Protein AF-A0A661N5F9-F1 (afdb_monomer)

Secondary structure (DSSP, 8-state):
-HHHHHHHHH-TTS--EEEEEHIIIIIITHHHHHHHHHTT-S-EEEEE--SS-GGG-

Mean predicted aligned error: 2.06 Å

Sequence (57 aa):
MPIATGVRLARPELPVIVIMGDGDCFSIGGNHWLHAIRYNINAVVLVLDNEVYALTK

Foldseek 3Di:
DVVLLVCCVVPVPDAAEAEEEPCCDCPPVPVVNVVCVVVVRRYHYHYPYPPDPVVPD

Structure (mmCIF, N/CA/C/O backbone):
data_AF-A0A661N5F9-F1
#
_entry.id   AF-A0A661N5F9-F1
#
loop_
_atom_site.group_PDB
_atom_site.id
_atom_site.type_symbol
_atom_site.label_atom_id
_atom_site.label_alt_id
_atom_site.label_comp_id
_atom_site.label_asym_id
_atom_site.label_entity_id
_atom_site.label_seq_id
_atom_site.pdbx_PDB_ins_code
_atom_site.Cartn_x
_atom_site.Cartn_y
_atom_site.Cartn_z
_atom_site.occupancy
_atom_site.B_iso_or_equiv
_atom_site.auth_seq_id
_atom_site.auth_comp_id
_atom_site.auth_asym_id
_atom_site.auth_atom_id
_atom_site.pdbx_PDB_model_num
ATOM 1 N N . MET A 1 1 ? 0.105 2.472 2.288 1.00 95.31 1 MET A N 1
ATOM 2 C CA . MET A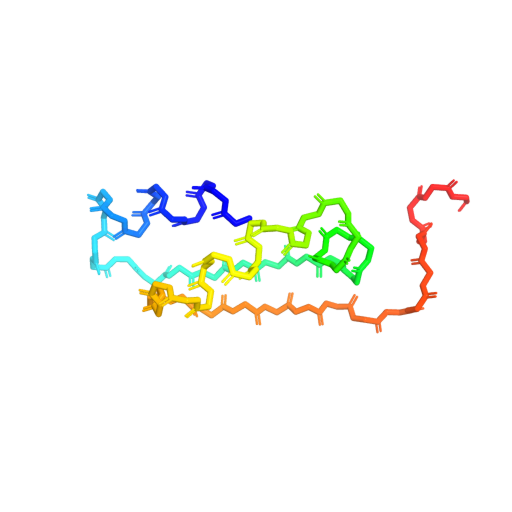 1 1 ? -0.363 1.651 3.439 1.00 95.31 1 MET A CA 1
ATOM 3 C C . MET A 1 1 ? -0.304 2.317 4.818 1.00 95.31 1 MET A C 1
ATOM 5 O O . MET A 1 1 ? -1.305 2.200 5.512 1.00 95.31 1 MET A O 1
ATOM 9 N N . PRO A 1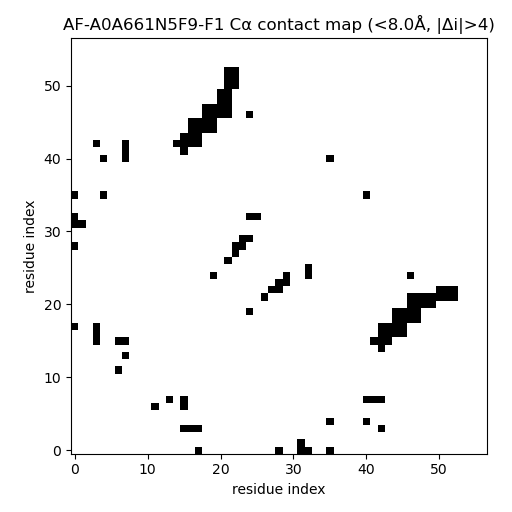 2 ? 0.764 3.021 5.251 1.00 97.12 2 PRO A N 1
ATOM 10 C CA . PRO A 1 2 ? 0.866 3.514 6.637 1.00 97.12 2 PRO A CA 1
ATOM 11 C C . PRO A 1 2 ? -0.306 4.401 7.084 1.00 97.12 2 PRO A C 1
ATOM 13 O O . PRO A 1 2 ? -0.813 4.259 8.193 1.00 97.12 2 PRO A O 1
ATOM 16 N N . ILE A 1 3 ? -0.791 5.265 6.187 1.00 97.88 3 ILE A N 1
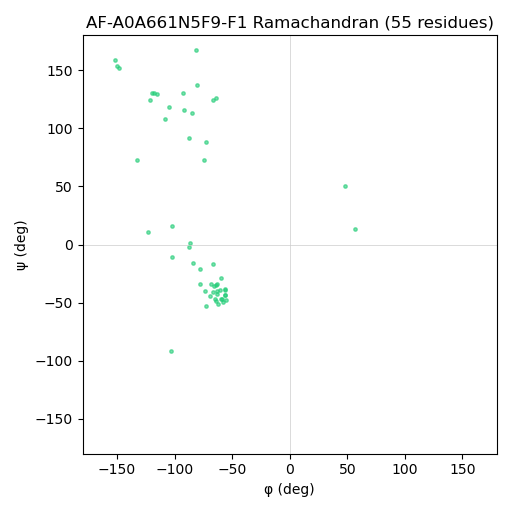ATOM 17 C CA . ILE A 1 3 ? -1.953 6.124 6.447 1.00 97.88 3 ILE A CA 1
ATOM 18 C C . ILE A 1 3 ? -3.229 5.300 6.649 1.00 97.88 3 ILE A C 1
ATOM 20 O O . ILE A 1 3 ? -3.945 5.506 7.625 1.00 97.88 3 ILE A O 1
ATOM 24 N N . ALA A 1 4 ? -3.490 4.328 5.771 1.00 97.88 4 ALA A N 1
ATOM 25 C CA . ALA A 1 4 ? -4.654 3.450 5.878 1.00 97.88 4 ALA A CA 1
ATOM 26 C C . ALA A 1 4 ? -4.642 2.646 7.188 1.00 97.88 4 ALA A C 1
ATOM 28 O O . ALA A 1 4 ? -5.676 2.516 7.837 1.00 97.88 4 ALA A O 1
ATOM 29 N N . THR A 1 5 ? -3.463 2.184 7.620 1.00 97.81 5 THR A N 1
ATOM 30 C CA . THR A 1 5 ? -3.265 1.564 8.937 1.00 97.81 5 THR A CA 1
ATOM 31 C C . THR A 1 5 ? -3.670 2.505 10.065 1.00 97.81 5 THR A C 1
ATOM 33 O O . THR A 1 5 ? -4.438 2.112 10.937 1.00 97.81 5 THR A O 1
ATOM 36 N N . GLY A 1 6 ? -3.199 3.754 10.039 1.00 98.00 6 GLY A N 1
ATOM 37 C CA . GLY A 1 6 ? -3.552 4.757 11.044 1.00 98.00 6 GLY A CA 1
ATOM 38 C C . GLY A 1 6 ? -5.059 5.011 11.110 1.00 98.00 6 GLY A C 1
ATOM 39 O O . GLY A 1 6 ? -5.639 4.964 12.192 1.00 98.00 6 GLY A O 1
ATOM 40 N N . VAL A 1 7 ? -5.710 5.186 9.954 1.00 98.12 7 VAL A N 1
ATOM 41 C CA . VAL A 1 7 ? -7.172 5.342 9.872 1.00 98.12 7 VAL A CA 1
ATOM 42 C C . VAL A 1 7 ? -7.878 4.113 10.438 1.00 98.12 7 VAL A C 1
ATOM 44 O O . VAL A 1 7 ? -8.766 4.262 11.275 1.00 98.12 7 VAL A O 1
ATOM 47 N N . ARG A 1 8 ? -7.458 2.899 10.052 1.00 97.31 8 ARG A N 1
ATOM 48 C CA . ARG A 1 8 ? -8.096 1.667 10.527 1.00 97.31 8 ARG A CA 1
ATOM 49 C C . ARG A 1 8 ? -7.941 1.471 12.033 1.00 97.31 8 ARG A C 1
ATOM 51 O O . ARG A 1 8 ? -8.855 0.939 12.658 1.00 97.31 8 ARG A O 1
ATOM 58 N N . LEU A 1 9 ? -6.815 1.872 12.616 1.00 97.06 9 LEU A N 1
ATOM 59 C CA . LEU A 1 9 ? -6.591 1.794 14.060 1.00 97.06 9 LEU A CA 1
ATOM 60 C C . LEU A 1 9 ? -7.395 2.855 14.822 1.00 97.06 9 LEU A C 1
ATOM 62 O O . LEU A 1 9 ? -7.949 2.553 15.874 1.00 97.06 9 LEU A O 1
ATOM 66 N N . ALA A 1 10 ? -7.485 4.074 14.287 1.00 98.31 10 ALA A N 1
ATOM 67 C CA . ALA A 1 10 ? -8.180 5.180 14.940 1.00 98.31 10 ALA A CA 1
ATOM 68 C C . ALA A 1 10 ? -9.712 5.102 14.819 1.00 98.31 10 ALA A C 1
ATOM 70 O O . ALA A 1 10 ? -10.417 5.544 15.722 1.00 98.31 10 ALA A O 1
ATOM 71 N N . ARG A 1 11 ? -10.232 4.580 13.702 1.00 98.00 11 ARG A N 1
ATOM 72 C CA . ARG A 1 11 ? -11.665 4.549 13.365 1.00 98.00 11 ARG A CA 1
ATOM 73 C C . ARG A 1 11 ? -12.081 3.155 12.877 1.00 98.00 11 ARG A C 1
ATOM 75 O O . ARG A 1 11 ? -12.263 2.947 11.674 1.00 98.00 11 ARG A O 1
ATOM 82 N N . PRO A 1 12 ? -12.173 2.165 13.783 1.00 97.31 12 PRO A N 1
ATOM 83 C CA . PRO A 1 12 ? -12.339 0.763 13.417 1.00 97.31 12 PRO A CA 1
ATOM 84 C C . PRO A 1 12 ? -13.668 0.403 12.743 1.00 97.31 12 PRO A C 1
ATOM 86 O O . PRO A 1 12 ? -13.774 -0.670 12.151 1.00 97.31 12 PRO A O 1
ATOM 89 N 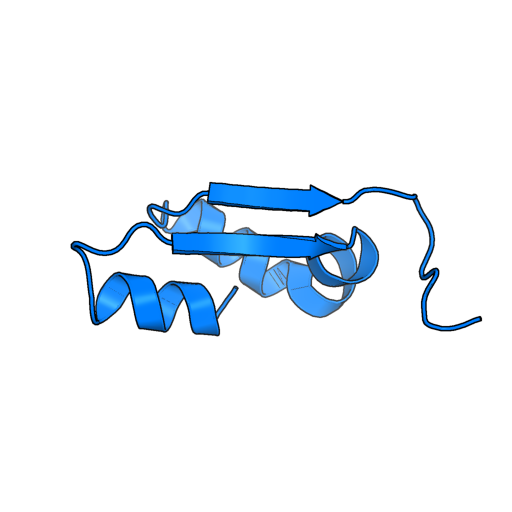N . GLU A 1 13 ? -14.665 1.269 12.852 1.00 98.19 13 GLU A N 1
ATOM 90 C CA . GLU A 1 13 ? -15.996 1.131 12.271 1.00 98.19 13 GLU A CA 1
ATOM 91 C C . GLU A 1 13 ? -16.083 1.595 10.812 1.00 98.19 13 GLU A C 1
ATOM 93 O O . GLU A 1 13 ? -17.052 1.271 10.126 1.00 98.19 13 GLU A O 1
ATOM 98 N N . LEU A 1 14 ? -15.097 2.356 10.327 1.00 98.06 14 LEU A N 1
ATOM 99 C CA . LEU A 1 14 ? -15.103 2.842 8.952 1.00 98.06 14 LEU A CA 1
ATOM 100 C C . LEU A 1 14 ? -14.618 1.751 7.985 1.00 98.06 14 LEU A C 1
ATOM 102 O O . LEU A 1 14 ? -13.597 1.107 8.251 1.00 98.06 14 LEU A O 1
ATOM 106 N N . PRO A 1 15 ? -15.278 1.572 6.826 1.00 97.69 15 PRO A N 1
ATOM 107 C CA . PRO A 1 15 ? -14.698 0.797 5.742 1.00 97.69 15 PRO A CA 1
ATOM 108 C C . PRO A 1 15 ? -13.473 1.540 5.198 1.00 97.69 15 PRO A C 1
ATOM 110 O O . PRO A 1 15 ? -13.559 2.703 4.801 1.00 97.69 15 PRO A O 1
ATOM 113 N N . VAL A 1 16 ? -12.324 0.866 5.176 1.00 98.19 16 VAL A N 1
ATOM 114 C CA . VAL A 1 16 ? -11.076 1.420 4.639 1.00 98.19 16 VAL A CA 1
ATOM 115 C C . VAL A 1 16 ? -10.804 0.783 3.284 1.00 98.19 16 VAL A C 1
ATOM 117 O O . VAL A 1 16 ? -10.633 -0.432 3.189 1.00 98.19 16 VAL A O 1
ATOM 120 N N . ILE A 1 17 ? -10.760 1.618 2.246 1.00 98.31 17 ILE A N 1
ATOM 121 C CA . ILE A 1 17 ? -10.422 1.225 0.877 1.00 98.31 17 ILE A CA 1
ATOM 122 C C . ILE A 1 17 ? -9.179 2.006 0.460 1.00 98.31 17 ILE A C 1
ATOM 124 O O . ILE A 1 17 ? -9.130 3.226 0.623 1.00 98.31 17 ILE A O 1
ATOM 128 N N . VAL A 1 18 ? -8.177 1.310 -0.071 1.00 98.19 18 VAL A N 1
ATOM 129 C CA . VAL A 1 18 ? -6.951 1.918 -0.595 1.00 98.19 18 VAL A CA 1
ATOM 130 C C . VAL A 1 18 ? -6.836 1.609 -2.079 1.00 98.19 18 VAL A C 1
ATOM 132 O O . VAL A 1 18 ? -6.955 0.453 -2.474 1.00 98.19 18 VAL A O 1
ATOM 135 N N . ILE A 1 19 ? -6.591 2.638 -2.884 1.00 98.31 19 ILE A N 1
ATOM 136 C CA . ILE A 1 19 ? -6.363 2.525 -4.326 1.00 98.31 19 ILE A CA 1
ATOM 137 C C . ILE A 1 19 ? -4.933 2.975 -4.598 1.00 98.31 19 ILE A C 1
ATOM 139 O O . ILE A 1 19 ? -4.529 4.037 -4.123 1.00 98.31 19 ILE A O 1
ATOM 143 N N . MET A 1 20 ? -4.175 2.165 -5.329 1.00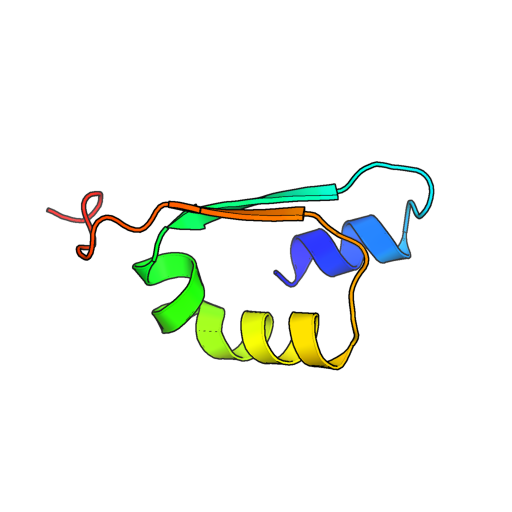 97.62 20 MET A N 1
ATOM 144 C CA . MET A 1 20 ? -2.777 2.437 -5.663 1.00 97.62 20 MET A CA 1
ATOM 145 C C . MET A 1 20 ? -2.389 1.777 -6.988 1.00 97.62 20 MET A C 1
ATOM 147 O O . MET A 1 20 ? -3.052 0.838 -7.423 1.00 97.62 20 MET A O 1
ATOM 151 N N . GLY A 1 21 ? -1.325 2.267 -7.625 1.00 98.56 21 GLY A N 1
ATOM 152 C CA . GLY A 1 21 ? -0.723 1.616 -8.797 1.00 98.56 21 GLY A CA 1
ATOM 153 C C . GLY A 1 21 ? 0.212 0.465 -8.411 1.00 98.56 21 GLY A C 1
ATOM 154 O O . GLY A 1 21 ? 0.609 0.348 -7.250 1.00 98.56 21 GLY A O 1
ATOM 155 N N . ASP A 1 22 ? 0.605 -0.350 -9.387 1.00 98.25 22 ASP A N 1
ATOM 156 C CA . ASP A 1 22 ? 1.632 -1.398 -9.269 1.00 98.25 22 ASP A CA 1
ATOM 157 C C . ASP A 1 22 ? 2.971 -0.843 -8.762 1.00 98.25 22 ASP A C 1
ATOM 159 O O . ASP A 1 22 ? 3.529 -1.345 -7.784 1.00 98.25 22 ASP A O 1
ATOM 163 N N . GLY A 1 23 ? 3.444 0.256 -9.351 1.00 98.31 23 GLY A N 1
ATOM 164 C CA . GLY A 1 23 ? 4.677 0.919 -8.941 1.00 98.31 23 GLY A CA 1
ATOM 165 C C . GLY A 1 23 ? 4.614 1.528 -7.533 1.00 98.31 23 GLY A C 1
ATOM 166 O O . GLY A 1 23 ? 5.590 1.475 -6.781 1.00 98.31 23 GLY A O 1
ATOM 167 N N . ASP A 1 24 ? 3.453 2.059 -7.136 1.00 98.06 24 ASP A N 1
ATOM 168 C CA . ASP A 1 24 ? 3.227 2.570 -5.775 1.00 98.06 24 ASP A CA 1
ATOM 169 C C . ASP A 1 24 ? 3.185 1.423 -4.752 1.00 98.06 24 ASP A C 1
ATOM 171 O O . ASP A 1 24 ? 3.843 1.488 -3.716 1.00 98.06 24 ASP A O 1
ATOM 175 N N . CYS A 1 25 ? 2.481 0.330 -5.063 1.00 98.06 25 CYS A N 1
ATOM 176 C CA . CYS A 1 25 ? 2.302 -0.806 -4.160 1.00 98.06 25 CYS A CA 1
ATOM 177 C C . CYS A 1 25 ? 3.567 -1.656 -4.001 1.00 98.06 25 CYS A C 1
ATOM 179 O O . CYS A 1 25 ? 3.998 -1.936 -2.880 1.00 98.06 25 CYS A O 1
ATOM 181 N N . PHE A 1 26 ? 4.151 -2.090 -5.120 1.00 97.75 26 PHE A N 1
ATOM 182 C CA . PHE A 1 26 ? 5.145 -3.164 -5.151 1.00 97.75 26 PHE A CA 1
ATOM 183 C C . PHE A 1 26 ? 6.585 -2.677 -5.304 1.00 97.75 26 PHE A C 1
ATOM 185 O O . PHE A 1 26 ? 7.508 -3.461 -5.087 1.00 97.75 26 PHE A O 1
ATOM 192 N N . SER A 1 27 ? 6.800 -1.396 -5.615 1.00 98.00 27 SER A N 1
ATOM 193 C CA . SER A 1 27 ? 8.132 -0.792 -5.585 1.00 98.00 27 SER A CA 1
ATOM 194 C C . SER A 1 27 ? 8.311 0.068 -4.338 1.00 98.00 27 SER A C 1
ATOM 196 O O . SER A 1 27 ? 8.672 -0.456 -3.284 1.00 98.00 27 SER A O 1
ATOM 198 N N . ILE A 1 28 ? 8.014 1.370 -4.406 1.00 98.25 28 ILE A N 1
ATOM 199 C CA . 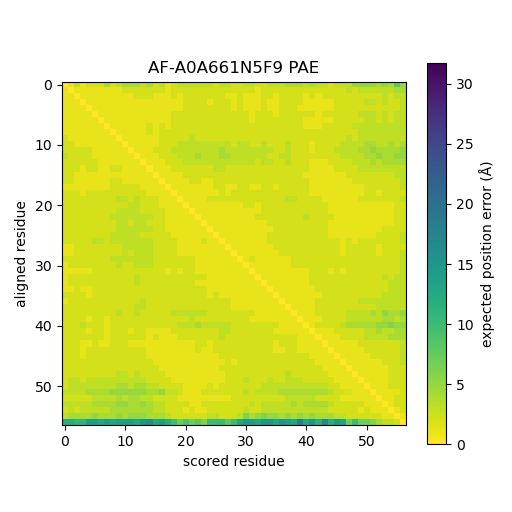ILE A 1 28 ? 8.295 2.298 -3.302 1.00 98.25 28 ILE A CA 1
ATOM 200 C C . ILE A 1 28 ? 7.502 1.951 -2.030 1.00 98.25 28 ILE A C 1
ATOM 202 O O . ILE A 1 28 ? 8.014 2.092 -0.919 1.00 98.25 28 ILE A O 1
ATOM 206 N N . GLY A 1 29 ? 6.278 1.434 -2.170 1.00 97.88 29 GLY A N 1
ATOM 207 C CA . GLY A 1 29 ? 5.419 1.025 -1.059 1.00 97.88 29 GLY A CA 1
ATOM 208 C C . GLY A 1 29 ? 5.611 -0.413 -0.570 1.00 97.88 29 GLY A C 1
ATOM 209 O O . GLY A 1 29 ? 4.970 -0.787 0.419 1.00 97.88 29 GLY A O 1
ATOM 210 N N . GLY A 1 30 ? 6.497 -1.203 -1.189 1.00 98.06 30 GLY A N 1
ATOM 211 C CA . GLY A 1 30 ? 6.564 -2.660 -1.008 1.00 98.06 30 GLY A CA 1
ATOM 212 C C . GLY A 1 30 ? 6.734 -3.108 0.446 1.00 98.06 30 GLY A C 1
ATOM 213 O O . GLY A 1 30 ? 6.021 -3.990 0.925 1.00 98.06 30 GLY A O 1
ATOM 214 N N . ASN A 1 31 ? 7.607 -2.444 1.209 1.00 98.19 31 ASN A N 1
ATOM 215 C CA . ASN A 1 31 ? 7.795 -2.768 2.627 1.00 98.19 31 ASN A CA 1
ATOM 216 C C . ASN A 1 31 ? 6.522 -2.521 3.447 1.00 98.19 31 ASN A C 1
ATOM 218 O O . ASN A 1 31 ? 6.134 -3.340 4.280 1.00 98.19 31 ASN A O 1
ATOM 222 N N . HIS A 1 32 ? 5.834 -1.406 3.207 1.00 98.06 32 HIS A N 1
AT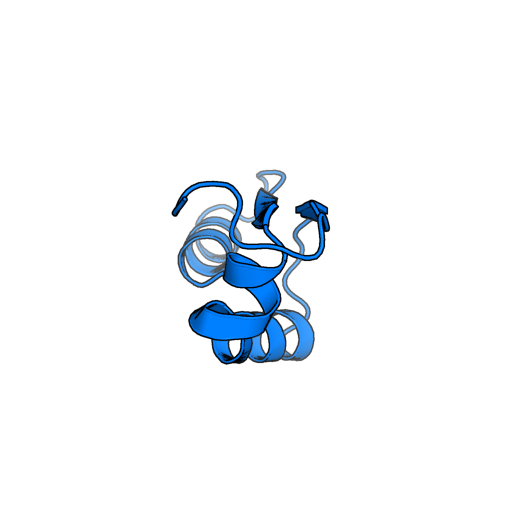OM 223 C CA . HIS A 1 32 ? 4.603 -1.101 3.927 1.00 98.06 32 HIS A CA 1
ATOM 224 C C . HIS A 1 32 ? 3.471 -2.063 3.558 1.00 98.06 32 HIS A C 1
ATOM 226 O O . HIS A 1 32 ? 2.655 -2.393 4.420 1.00 98.06 32 HIS A O 1
ATOM 232 N N . TRP A 1 33 ? 3.432 -2.515 2.304 1.00 97.50 33 TRP A N 1
ATOM 233 C CA . TRP A 1 33 ? 2.510 -3.545 1.838 1.00 97.50 33 TRP A CA 1
ATOM 234 C C . TRP A 1 33 ? 2.730 -4.878 2.561 1.00 97.50 33 TRP A C 1
ATOM 236 O O . TRP A 1 33 ? 1.799 -5.407 3.172 1.00 97.50 33 TRP A O 1
ATOM 246 N N . LEU A 1 34 ? 3.976 -5.360 2.607 1.00 97.94 34 LEU A N 1
ATOM 247 C CA . LEU A 1 34 ? 4.341 -6.588 3.320 1.00 97.94 34 LEU A CA 1
ATOM 248 C C . LEU A 1 34 ? 3.948 -6.538 4.803 1.00 97.94 34 LEU A C 1
ATOM 250 O O . LEU A 1 34 ? 3.386 -7.497 5.335 1.00 97.94 34 LEU A O 1
ATOM 254 N N . HIS A 1 35 ? 4.189 -5.409 5.475 1.00 97.94 35 HIS A N 1
ATOM 255 C CA . HIS A 1 35 ? 3.774 -5.233 6.86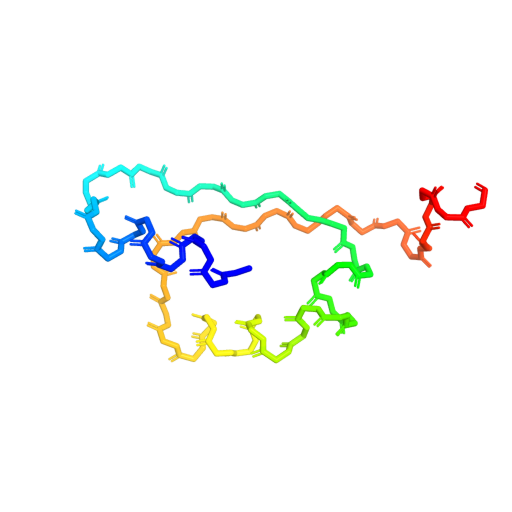7 1.00 97.94 35 HIS A CA 1
ATOM 256 C C . HIS A 1 35 ? 2.250 -5.199 7.030 1.00 97.94 35 HIS A C 1
ATOM 258 O O . HIS A 1 35 ? 1.733 -5.800 7.970 1.00 97.94 35 HIS A O 1
ATOM 264 N N . ALA A 1 36 ? 1.517 -4.539 6.132 1.00 97.19 36 ALA A N 1
ATOM 265 C CA . ALA A 1 36 ? 0.060 -4.490 6.212 1.00 97.19 36 ALA A CA 1
ATOM 266 C C . ALA A 1 36 ? -0.583 -5.879 6.063 1.00 97.19 36 ALA A C 1
ATOM 268 O O . ALA A 1 36 ? -1.497 -6.200 6.825 1.00 97.19 36 ALA A O 1
ATOM 269 N N . ILE A 1 37 ? -0.060 -6.716 5.156 1.00 97.25 37 ILE A N 1
ATOM 270 C CA . ILE A 1 37 ? -0.470 -8.124 5.028 1.00 97.25 37 ILE A CA 1
ATOM 271 C C . ILE A 1 37 ? -0.117 -8.897 6.300 1.00 97.25 37 ILE A C 1
ATOM 273 O O . ILE A 1 37 ? -0.971 -9.580 6.860 1.00 97.25 37 ILE A O 1
ATOM 277 N N . ARG A 1 38 ? 1.124 -8.771 6.793 1.00 98.31 38 ARG A N 1
ATOM 278 C CA . ARG A 1 38 ? 1.587 -9.475 8.001 1.00 98.31 38 ARG A CA 1
ATOM 279 C C . ARG A 1 38 ? 0.706 -9.194 9.219 1.00 98.31 38 ARG A C 1
ATOM 281 O O . ARG A 1 38 ? 0.483 -10.094 10.023 1.00 98.31 38 ARG A O 1
ATOM 288 N N . TYR A 1 39 ? 0.239 -7.958 9.374 1.00 96.38 39 TYR A N 1
ATOM 289 C CA . TYR A 1 39 ? -0.635 -7.561 10.478 1.00 96.38 39 TYR A CA 1
ATOM 290 C C . TYR A 1 39 ? -2.124 -7.793 10.201 1.00 96.38 39 TYR A C 1
ATOM 292 O O . TYR A 1 39 ? -2.944 -7.478 11.060 1.00 96.38 39 TYR A O 1
ATOM 300 N N . ASN A 1 40 ? -2.467 -8.348 9.034 1.00 96.94 40 ASN A N 1
ATOM 301 C CA . ASN A 1 40 ? -3.832 -8.637 8.609 1.00 96.94 40 ASN A CA 1
ATOM 302 C C . ASN A 1 40 ? -4.775 -7.442 8.819 1.00 96.94 40 ASN A C 1
ATOM 304 O O . ASN A 1 40 ? -5.821 -7.540 9.467 1.00 96.94 40 ASN A O 1
ATOM 308 N N . ILE A 1 41 ? -4.357 -6.272 8.333 1.00 96.75 41 ILE A N 1
ATOM 309 C CA . ILE A 1 41 ? -5.154 -5.056 8.489 1.00 96.75 41 ILE A CA 1
ATOM 310 C C . ILE A 1 41 ? -6.471 -5.222 7.737 1.00 96.75 41 ILE A C 1
ATOM 312 O O . ILE A 1 41 ? -6.483 -5.496 6.541 1.00 96.75 41 ILE A O 1
ATOM 316 N N . ASN A 1 42 ? -7.581 -5.006 8.444 1.00 97.62 42 ASN A N 1
ATOM 317 C CA . ASN A 1 42 ? -8.916 -5.058 7.862 1.00 97.62 42 ASN A CA 1
ATOM 318 C C . ASN A 1 42 ? -9.163 -3.832 6.964 1.00 97.62 42 ASN A C 1
ATOM 320 O O . ASN A 1 42 ? -9.647 -2.797 7.429 1.00 97.62 42 ASN A O 1
ATOM 324 N N . ALA A 1 43 ? -8.780 -3.959 5.697 1.00 97.56 43 ALA A N 1
ATOM 325 C CA . ALA A 1 43 ? -8.980 -2.987 4.635 1.00 97.56 43 ALA A CA 1
ATOM 326 C C . ALA A 1 43 ? -9.105 -3.709 3.285 1.00 97.56 43 ALA A C 1
ATOM 328 O O . ALA A 1 43 ? -8.544 -4.788 3.093 1.00 97.56 43 ALA A O 1
ATOM 329 N N . VAL A 1 44 ? -9.798 -3.087 2.334 1.00 98.25 44 VAL A N 1
ATOM 330 C CA . VAL A 1 44 ? -9.783 -3.510 0.929 1.00 98.25 44 VAL A CA 1
ATOM 331 C C . VAL A 1 44 ? -8.693 -2.727 0.212 1.00 98.25 44 VAL A C 1
ATOM 333 O O . VAL A 1 44 ? -8.634 -1.502 0.318 1.00 98.25 44 VAL A O 1
ATOM 336 N N . VAL A 1 45 ? -7.836 -3.419 -0.533 1.00 97.88 45 VAL A N 1
ATOM 337 C CA . VAL A 1 45 ? -6.785 -2.783 -1.330 1.00 97.88 45 VAL A CA 1
ATOM 338 C C . VAL A 1 45 ? -6.966 -3.160 -2.791 1.00 97.88 45 VAL A C 1
ATOM 340 O O . VAL A 1 45 ? -7.026 -4.338 -3.131 1.00 97.88 45 VAL A O 1
ATOM 343 N N . LEU A 1 46 ? -7.075 -2.140 -3.637 1.00 98.44 46 LEU A N 1
ATOM 344 C CA . LEU A 1 46 ? -7.188 -2.251 -5.083 1.00 98.44 46 LEU A CA 1
ATOM 345 C C . LEU A 1 46 ? -5.870 -1.783 -5.694 1.00 98.44 46 LEU A C 1
ATOM 347 O O . LEU A 1 46 ? -5.562 -0.589 -5.682 1.00 98.44 46 LEU A O 1
ATOM 351 N N . VAL A 1 47 ? -5.098 -2.739 -6.207 1.00 98.19 47 VAL A N 1
ATOM 352 C CA . VAL A 1 47 ? -3.899 -2.446 -6.992 1.00 98.19 47 VAL A CA 1
ATOM 353 C C . VAL A 1 47 ? -4.302 -2.393 -8.457 1.00 98.19 47 VAL A C 1
ATOM 355 O O . VAL A 1 47 ? -4.775 -3.382 -9.014 1.00 98.19 47 VAL A O 1
ATOM 358 N N . LEU A 1 48 ? -4.163 -1.216 -9.054 1.00 98.38 48 LEU A N 1
ATOM 359 C CA . LEU A 1 48 ? -4.417 -0.987 -10.468 1.00 98.38 48 LEU A CA 1
ATOM 360 C C . LEU A 1 48 ? -3.128 -1.284 -11.227 1.00 98.38 48 LEU A C 1
ATOM 362 O O . LEU A 1 48 ? -2.262 -0.420 -11.350 1.00 98.38 48 LEU A O 1
ATOM 366 N N . ASP A 1 49 ? -3.000 -2.530 -11.664 1.00 98.25 49 ASP A N 1
ATOM 367 C CA . ASP A 1 49 ? -1.809 -3.016 -12.346 1.00 98.25 49 ASP A CA 1
ATOM 368 C C . ASP A 1 49 ? -1.871 -2.712 -13.845 1.00 98.25 49 ASP A C 1
ATOM 370 O O . ASP A 1 49 ? -2.734 -3.217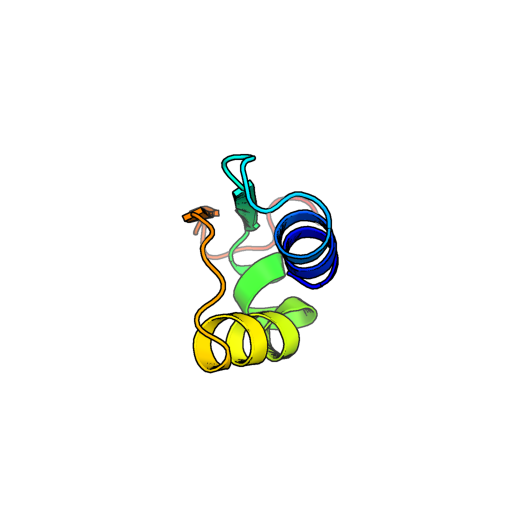 -14.566 1.00 98.25 49 ASP A O 1
ATOM 374 N N . ASN A 1 50 ? -0.982 -1.833 -14.296 1.00 97.88 50 ASN A N 1
ATOM 375 C CA . ASN A 1 50 ? -0.784 -1.497 -15.703 1.00 97.88 50 ASN A CA 1
ATOM 376 C C . ASN A 1 50 ? 0.671 -1.739 -16.152 1.00 97.88 50 ASN A C 1
ATOM 378 O O . ASN A 1 50 ? 1.035 -1.321 -17.250 1.00 97.88 50 ASN A O 1
ATOM 382 N N . GLU A 1 51 ? 1.473 -2.405 -15.312 1.00 98.00 51 GLU A N 1
ATOM 383 C CA . GLU A 1 51 ? 2.874 -2.791 -15.529 1.00 98.00 51 GLU A CA 1
ATOM 384 C C . GLU A 1 51 ? 3.859 -1.644 -15.859 1.00 98.00 51 GLU A C 1
ATOM 386 O O . GLU A 1 51 ? 4.988 -1.895 -16.296 1.00 98.00 51 GLU A O 1
ATOM 391 N N . VAL A 1 52 ? 3.480 -0.372 -15.667 1.00 97.38 52 VAL A N 1
ATOM 392 C CA . VAL A 1 52 ? 4.342 0.791 -15.939 1.00 97.38 52 VAL A CA 1
ATOM 393 C C . VAL A 1 52 ? 4.059 1.970 -15.004 1.00 97.38 52 VAL A C 1
ATOM 395 O O . VAL A 1 52 ? 2.931 2.252 -14.620 1.00 97.38 52 VAL A O 1
ATOM 398 N N . TYR A 1 53 ? 5.069 2.807 -14.744 1.00 97.56 53 TYR A N 1
ATOM 399 C CA . TYR A 1 53 ? 4.851 4.103 -14.085 1.00 97.56 53 TYR A CA 1
ATOM 400 C C . TYR A 1 53 ? 4.224 5.135 -15.033 1.00 97.56 53 TYR A C 1
ATOM 402 O O . TYR A 1 53 ? 4.882 6.085 -15.469 1.00 97.56 53 TYR A O 1
ATOM 410 N N . ALA A 1 54 ? 2.937 4.954 -15.329 1.00 96.88 54 ALA A N 1
ATOM 411 C CA . ALA A 1 54 ? 2.201 5.725 -16.328 1.00 96.88 54 ALA A CA 1
ATOM 412 C C . ALA A 1 54 ? 2.165 7.237 -16.052 1.00 96.88 54 ALA A C 1
ATOM 414 O O . ALA A 1 54 ? 2.080 8.022 -16.983 1.00 96.88 54 ALA A O 1
ATOM 415 N N . LEU A 1 55 ? 2.232 7.663 -14.784 1.00 97.62 55 LEU A N 1
ATOM 416 C CA . LEU A 1 55 ? 2.185 9.088 -14.430 1.00 97.62 55 LEU A CA 1
ATOM 417 C C . LEU A 1 55 ? 3.519 9.816 -14.665 1.00 97.62 55 LEU A C 1
ATOM 419 O O . LEU A 1 55 ? 3.548 11.040 -14.747 1.00 97.62 55 LEU A O 1
ATOM 423 N N . THR A 1 56 ? 4.636 9.088 -14.721 1.00 94.94 56 THR A N 1
ATOM 424 C CA . THR A 1 56 ? 5.983 9.689 -14.728 1.00 94.94 56 THR A CA 1
ATOM 425 C C . THR A 1 56 ? 6.641 9.721 -16.107 1.00 94.94 56 THR A C 1
ATOM 427 O O . THR A 1 56 ? 7.856 9.915 -16.188 1.00 94.94 56 THR A O 1
ATOM 430 N N . LYS A 1 57 ? 5.861 9.530 -17.177 1.00 65.62 57 LYS A N 1
ATOM 431 C CA . LYS A 1 57 ? 6.261 9.756 -18.570 1.00 65.62 57 LYS A CA 1
ATOM 432 C C . LYS A 1 57 ? 5.091 10.253 -19.404 1.00 65.62 57 LYS A C 1
ATOM 434 O O . LYS A 1 57 ? 4.004 9.657 -19.278 1.00 65.62 57 LYS A O 1
#

Solvent-accessible surface area (backbone atoms only — not comparable to full-atom values): 3551 Å² total; per-residue (Å²): 94,69,65,60,51,52,49,43,72,75,41,73,85,58,90,45,76,46,80,43,40,43,56,52,44,68,53,85,31,28,68,48,45,56,49,42,60,74,67,62,59,86,57,51,74,47,70,54,73,75,94,58,68,67,89,83,108

pLDDT: mean 97.17, std 4.27, range [65.62, 98.56]

Nearest PDB structures (foldseek):
  5kca-assembly1_A  TM=4.617E-01  e=8.025E-01  Homo sapiens
  5b3j-assembly1_A  TM=5.366E-01  e=3.364E+00  Xenopus laevis
  7lde-assembly1_D  TM=4.088E-01  e=1.700E+00  Mus musculus
  4u1x-assembly1_A  TM=4.602E-01  e=4.732E+00  Rattus norvegicus
  5fwy-assembly1_A  TM=4.230E-01  e=5.424E+00  Rattus norvegicus

Radius of gyration: 12.06 Å; Cα contacts (8 Å, |Δi|>4): 64; chains: 1; bounding box: 24×19×34 Å